Protein AF-A0A6M3JBI2-F1 (afdb_monomer_lite)

Sequence (65 aa):
MKKLIKWLNKKGWTQKNLADELGVSESAVSLWFSGDRKPSSKSALKIENITNGTVSRLSLLYPSE

Organism: NCBI:txid1070528

pLDDT: mean 89.26, std 7.09, range [53.81, 94.5]

Secondary structure (DSSP, 8-state):
-HHHHHHHHHHT--HHHHHHHHTS-HHHHHHHHHTSSPPPHHHHHHHHHHTTTSS-HHHHH----

Radius of gyration: 10.45 Å; chains: 1; bounding box: 24×21×20 Å

InterPro domains:
  IPR001387 Cro/C1-type, helix-turn-helix domain [PF01381] (6-54)
  IPR001387 Cro/C1-type, helix-turn-helix domain [PS50943] (4-58)
  IPR001387 Cro/C1-type, helix-turn-helix domain [SM00530] (3-58)
  IPR001387 Cro/C1-type, helix-turn-helix domain [cd00093] (1-58)
  IPR010982 Lambda repressor-like, DNA-binding domain superfamily [G3DSA:1.10.260.40] (1-60)
  IPR010982 Lambda repressor-like, DNA-binding domain superfamily [SSF47413] (2-58)

Structure (mmCIF, N/CA/C/O backbone):
data_AF-A0A6M3JBI2-F1
#
_entry.id   AF-A0A6M3JBI2-F1
#
loop_
_atom_site.group_PDB
_atom_site.id
_atom_site.type_symbol
_atom_site.label_atom_id
_atom_site.label_alt_id
_atom_site.label_comp_id
_atom_site.label_asym_id
_atom_site.label_entity_id
_atom_site.label_seq_id
_atom_site.pdbx_PDB_ins_code
_atom_site.Cartn_x
_atom_site.Cartn_y
_atom_site.Cartn_z
_atom_site.occupancy
_atom_site.B_iso_or_equiv
_atom_site.auth_seq_id
_atom_site.auth_comp_id
_atom_site.auth_asym_id
_atom_site.auth_atom_id
_atom_site.pdbx_PDB_model_num
ATOM 1 N N . MET A 1 1 ? 7.784 5.682 -2.073 1.00 82.00 1 MET A N 1
ATOM 2 C CA . MET A 1 1 ? 6.594 5.295 -1.264 1.00 82.00 1 MET A CA 1
ATOM 3 C C . MET A 1 1 ? 5.839 6.414 -0.541 1.00 82.00 1 MET A C 1
ATOM 5 O O . MET A 1 1 ? 4.674 6.198 -0.224 1.00 82.00 1 MET A O 1
ATOM 9 N N . LYS A 1 2 ? 6.409 7.606 -0.295 1.00 84.00 2 LYS A N 1
ATOM 10 C CA . LYS A 1 2 ? 5.756 8.667 0.514 1.00 84.00 2 LYS A CA 1
ATOM 11 C C . LYS A 1 2 ? 4.320 9.028 0.078 1.00 84.00 2 LYS A C 1
ATOM 13 O O . LYS A 1 2 ? 3.471 9.267 0.932 1.00 84.00 2 LYS A O 1
ATOM 18 N N . LYS A 1 3 ? 4.023 9.031 -1.230 1.00 88.69 3 LYS A N 1
ATOM 19 C CA . LYS A 1 3 ? 2.665 9.290 -1.759 1.00 88.69 3 LYS A CA 1
ATOM 20 C C . LYS A 1 3 ? 1.651 8.211 -1.356 1.00 88.69 3 LYS A C 1
ATOM 22 O O . LYS A 1 3 ? 0.550 8.552 -0.938 1.00 88.69 3 LYS A O 1
ATOM 27 N N . LEU A 1 4 ? 2.039 6.936 -1.420 1.00 88.94 4 LEU A N 1
ATOM 28 C CA . LEU A 1 4 ? 1.182 5.807 -1.047 1.00 88.94 4 LEU A CA 1
ATOM 29 C C . LEU A 1 4 ? 0.857 5.813 0.447 1.00 88.94 4 LEU A C 1
ATOM 31 O O . LEU A 1 4 ? -0.304 5.682 0.812 1.00 88.94 4 LEU A O 1
ATOM 35 N N . ILE A 1 5 ? 1.854 6.075 1.300 1.00 90.12 5 ILE A N 1
ATOM 36 C CA . ILE A 1 5 ? 1.653 6.228 2.751 1.00 90.12 5 ILE A CA 1
ATOM 37 C C . ILE A 1 5 ? 0.627 7.328 3.043 1.00 90.12 5 ILE A C 1
ATOM 39 O O . ILE A 1 5 ? -0.295 7.129 3.831 1.00 90.12 5 ILE A O 1
ATOM 43 N N . LYS A 1 6 ? 0.763 8.493 2.396 1.00 91.19 6 LYS A N 1
ATOM 44 C CA . LYS A 1 6 ? -0.185 9.602 2.569 1.00 91.19 6 LYS A CA 1
ATOM 45 C C . LYS A 1 6 ? -1.594 9.224 2.120 1.00 91.19 6 LYS A C 1
ATOM 47 O O . LYS A 1 6 ? -2.551 9.586 2.796 1.00 91.19 6 LYS A O 1
ATOM 52 N N . TRP A 1 7 ? -1.723 8.513 1.001 1.00 93.06 7 TRP A N 1
ATOM 53 C CA . TRP A 1 7 ? -3.023 8.062 0.509 1.00 93.06 7 TRP A CA 1
ATOM 54 C C . TRP A 1 7 ? -3.687 7.086 1.487 1.00 93.06 7 TRP A C 1
ATOM 56 O O . TRP A 1 7 ? -4.839 7.301 1.852 1.00 93.06 7 TRP A O 1
ATOM 66 N N . LEU A 1 8 ? -2.940 6.094 1.985 1.00 92.00 8 LEU A N 1
ATOM 67 C CA . LEU A 1 8 ? -3.437 5.131 2.970 1.00 92.00 8 LEU A CA 1
ATOM 68 C C . LEU A 1 8 ? -3.941 5.827 4.238 1.00 92.00 8 LEU A C 1
ATOM 70 O O . LEU A 1 8 ? -5.077 5.601 4.642 1.00 92.00 8 LEU A O 1
ATOM 74 N N . ASN A 1 9 ? -3.156 6.753 4.800 1.00 92.75 9 ASN A N 1
ATOM 75 C CA . ASN A 1 9 ? -3.567 7.519 5.981 1.00 92.75 9 ASN A CA 1
ATOM 76 C C . ASN A 1 9 ? -4.838 8.342 5.730 1.00 92.75 9 ASN A C 1
ATOM 78 O O . ASN A 1 9 ? -5.748 8.325 6.551 1.00 92.75 9 ASN A O 1
ATOM 82 N N . LYS A 1 10 ? -4.943 9.023 4.578 1.00 92.75 10 LYS A N 1
ATOM 83 C CA . LYS A 1 10 ? -6.154 9.785 4.220 1.00 92.75 10 LYS A CA 1
ATOM 84 C C . LYS A 1 10 ? -7.395 8.903 4.087 1.00 92.75 10 LYS A C 1
ATOM 86 O O . LYS A 1 10 ? -8.495 9.366 4.363 1.00 92.75 10 LYS A O 1
ATOM 91 N N . LYS A 1 11 ? -7.225 7.659 3.639 1.00 91.25 11 LYS A N 1
ATOM 92 C CA . LYS A 1 11 ? -8.305 6.675 3.507 1.00 91.25 11 LYS A CA 1
ATOM 93 C C . LYS A 1 11 ? -8.584 5.890 4.792 1.00 91.25 11 LYS A C 1
ATOM 95 O O . LYS A 1 11 ? -9.548 5.133 4.805 1.00 91.25 11 LYS A O 1
ATOM 100 N N . GLY A 1 12 ? -7.770 6.044 5.841 1.00 93.88 12 GLY A N 1
ATOM 101 C CA . GLY A 1 12 ? -7.844 5.215 7.050 1.00 93.88 12 GLY A CA 1
ATOM 102 C C . GLY A 1 12 ? -7.436 3.757 6.812 1.00 93.88 12 GLY A C 1
ATOM 103 O O . GLY A 1 12 ? -7.869 2.868 7.535 1.00 93.88 12 GLY A O 1
ATOM 104 N N . TRP A 1 13 ? -6.646 3.492 5.770 1.00 93.88 13 TRP A N 1
ATOM 105 C CA . TRP A 1 13 ? -6.198 2.150 5.409 1.00 93.88 13 TRP A CA 1
ATOM 106 C C . TRP A 1 13 ? -4.858 1.817 6.055 1.00 93.88 13 TRP A C 1
ATOM 108 O O . TRP A 1 13 ? -3.947 2.645 6.100 1.00 93.88 13 TRP A O 1
ATOM 118 N N . THR A 1 14 ? -4.710 0.567 6.486 1.00 93.50 14 THR A N 1
ATOM 119 C CA . THR A 1 14 ? -3.431 0.030 6.965 1.00 93.50 14 THR A CA 1
ATOM 120 C C . THR A 1 14 ? -2.657 -0.664 5.838 1.00 93.50 14 THR A C 1
ATOM 122 O O . THR A 1 14 ? -3.203 -0.956 4.770 1.00 93.50 14 THR A O 1
ATOM 125 N N . GLN A 1 15 ? -1.376 -0.970 6.074 1.00 91.69 15 GLN A N 1
ATOM 126 C CA . GLN A 1 15 ? -0.587 -1.798 5.149 1.00 91.69 15 GLN A CA 1
ATOM 127 C C . GLN A 1 15 ? -1.217 -3.183 4.952 1.00 91.69 15 GLN A C 1
ATOM 129 O O . GLN A 1 15 ? -1.216 -3.694 3.835 1.00 91.69 15 GLN A O 1
ATOM 134 N N . LYS A 1 16 ? -1.823 -3.743 6.007 1.00 93.56 16 LYS A N 1
ATOM 135 C CA . LYS A 1 16 ? -2.565 -5.004 5.957 1.00 93.56 16 LYS A CA 1
ATOM 136 C C . LYS A 1 16 ? -3.796 -4.922 5.053 1.00 93.56 16 LYS A C 1
ATOM 138 O O . LYS A 1 16 ? -3.988 -5.814 4.240 1.00 93.56 16 LYS A O 1
ATOM 143 N N . ASN A 1 17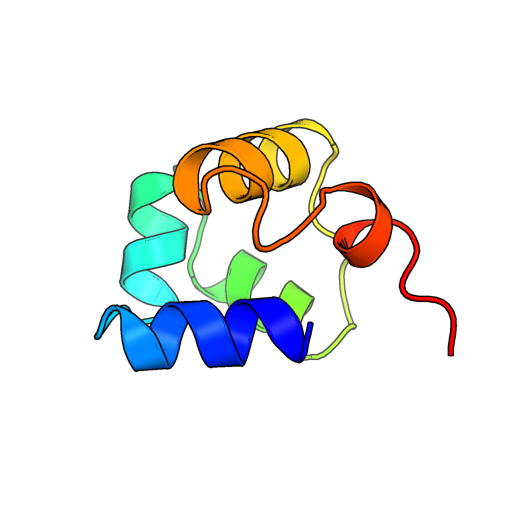 ? -4.586 -3.845 5.133 1.00 94.00 17 ASN A N 1
ATOM 144 C CA . ASN A 1 17 ? -5.727 -3.648 4.224 1.00 94.00 17 ASN A CA 1
ATOM 145 C C . ASN A 1 17 ? -5.273 -3.583 2.765 1.00 94.00 17 ASN A C 1
ATOM 147 O O . ASN A 1 17 ? -5.878 -4.201 1.898 1.00 94.00 17 ASN A O 1
ATOM 151 N N . LEU A 1 18 ? -4.179 -2.863 2.499 1.00 92.88 18 L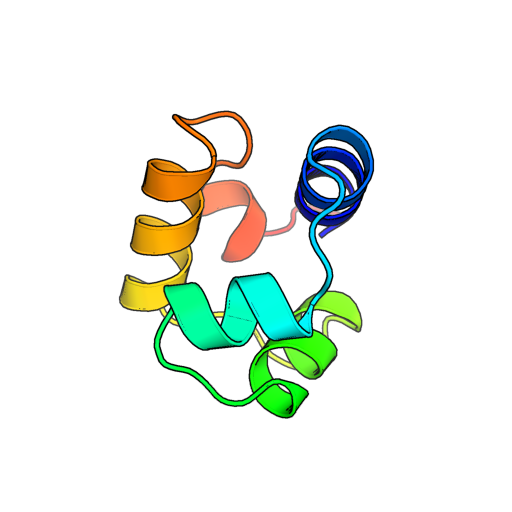EU A N 1
ATOM 152 C CA . LEU A 1 18 ? -3.612 -2.806 1.157 1.00 92.88 18 LEU A CA 1
ATOM 153 C C . LEU A 1 18 ? -3.122 -4.187 0.696 1.00 92.88 18 LEU A C 1
ATOM 155 O O . LEU A 1 18 ? -3.297 -4.537 -0.465 1.00 92.88 18 LEU A O 1
ATOM 159 N N . ALA A 1 19 ? -2.497 -4.961 1.581 1.00 94.06 19 ALA A N 1
ATOM 160 C CA . ALA A 1 19 ? -2.018 -6.301 1.270 1.00 94.06 19 ALA A CA 1
ATOM 161 C C . ALA A 1 19 ? -3.171 -7.246 0.899 1.00 94.06 19 ALA A C 1
ATOM 163 O O . ALA A 1 19 ? -3.100 -7.912 -0.134 1.00 94.06 19 ALA A O 1
ATOM 164 N N . ASP A 1 20 ? -4.242 -7.226 1.695 1.00 94.50 20 ASP A N 1
ATOM 165 C CA . ASP A 1 20 ? -5.467 -8.001 1.487 1.00 94.50 20 ASP A CA 1
ATOM 166 C C . ASP A 1 20 ? -6.122 -7.669 0.137 1.00 94.50 20 ASP A C 1
ATOM 168 O O . ASP A 1 20 ? -6.281 -8.548 -0.709 1.00 94.50 20 ASP A O 1
ATOM 172 N N . GLU A 1 21 ? -6.335 -6.380 -0.144 1.00 92.88 21 GLU A N 1
ATOM 173 C CA . GLU A 1 21 ? -6.911 -5.896 -1.409 1.00 92.88 21 GLU A CA 1
ATOM 174 C C . GLU A 1 21 ? -6.045 -6.271 -2.632 1.00 92.88 21 GLU A C 1
ATOM 176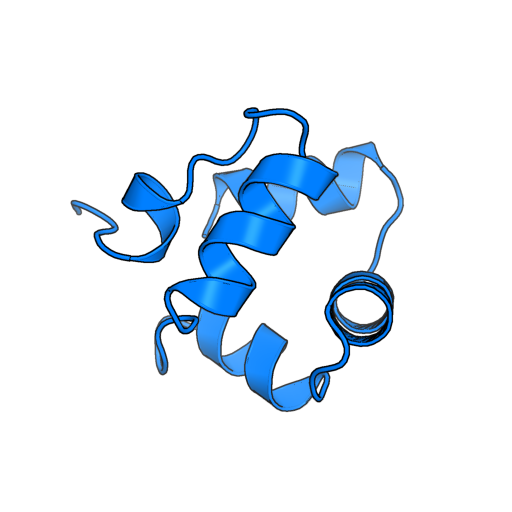 O O . GLU A 1 21 ? -6.513 -6.589 -3.732 1.00 92.88 21 GLU A O 1
ATOM 181 N N . LEU A 1 22 ? -4.723 -6.261 -2.461 1.00 91.62 22 LEU A N 1
ATOM 182 C CA . LEU A 1 22 ? -3.799 -6.653 -3.521 1.00 91.62 22 LEU A CA 1
ATOM 183 C C . LEU A 1 22 ? -3.700 -8.175 -3.690 1.00 91.62 22 LEU A C 1
ATOM 185 O O . LEU A 1 22 ? -3.304 -8.620 -4.778 1.00 91.62 22 LEU A O 1
ATOM 189 N N . GLY A 1 23 ? -4.096 -8.952 -2.680 1.00 93.75 23 GLY A N 1
ATOM 190 C CA . GLY A 1 23 ? -3.901 -10.398 -2.601 1.00 93.75 23 GLY A CA 1
ATOM 191 C C . GLY A 1 23 ? -2.431 -10.773 -2.404 1.00 93.75 23 GLY A C 1
ATOM 192 O O . GLY A 1 23 ? -1.938 -11.702 -3.041 1.00 93.75 23 GLY A O 1
ATOM 193 N N . VAL A 1 24 ? -1.699 -10.000 -1.599 1.00 94.00 24 VAL A N 1
ATOM 194 C CA . VAL A 1 24 ? -0.284 -10.235 -1.267 1.00 94.00 24 VAL A CA 1
ATOM 195 C C . VAL A 1 24 ? -0.095 -10.296 0.245 1.00 94.00 24 VAL A C 1
ATOM 197 O O . VAL A 1 24 ? -0.948 -9.866 1.013 1.00 94.00 24 VAL A O 1
ATOM 200 N N . SER A 1 25 ? 1.050 -10.797 0.697 1.00 94.25 25 SER A N 1
ATOM 201 C CA . SER A 1 25 ? 1.385 -10.798 2.123 1.00 94.25 25 SER A CA 1
ATOM 202 C C . SER A 1 25 ? 1.694 -9.386 2.630 1.00 94.25 25 SER A C 1
ATOM 204 O O . SER A 1 25 ? 2.361 -8.607 1.946 1.00 94.25 25 SER A O 1
ATOM 206 N N . GLU A 1 26 ? 1.302 -9.082 3.868 1.00 93.81 26 GLU A N 1
ATOM 207 C CA . GLU A 1 26 ? 1.627 -7.814 4.541 1.00 93.81 26 GLU A CA 1
ATOM 208 C C . GLU A 1 26 ? 3.137 -7.541 4.560 1.00 93.81 26 GLU A C 1
ATOM 210 O O . GLU A 1 26 ? 3.573 -6.431 4.262 1.00 93.81 26 GLU A O 1
ATOM 215 N N . SER A 1 27 ? 3.955 -8.576 4.779 1.00 94.06 27 SER A N 1
ATOM 216 C CA . SER A 1 27 ? 5.417 -8.478 4.715 1.00 94.06 27 SER A CA 1
ATOM 217 C C . SER A 1 27 ? 5.913 -7.978 3.355 1.00 94.06 27 SER A C 1
ATOM 219 O O . SER A 1 27 ? 6.861 -7.200 3.297 1.00 94.06 27 SER A O 1
ATOM 221 N N . ALA A 1 28 ? 5.262 -8.372 2.253 1.00 93.44 28 ALA A N 1
ATOM 222 C CA . ALA A 1 28 ? 5.62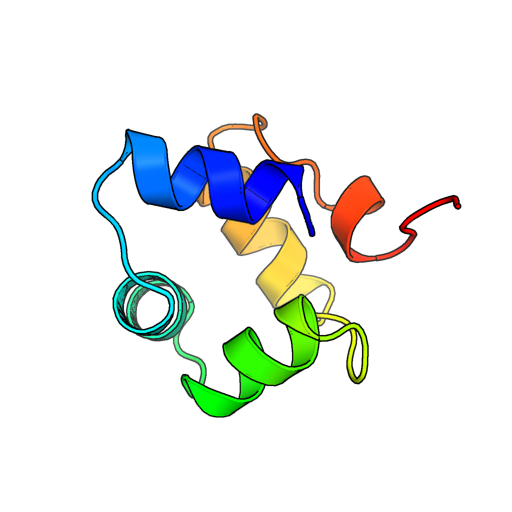4 -7.892 0.922 1.00 93.44 28 ALA A CA 1
ATOM 223 C C . ALA A 1 28 ? 5.369 -6.385 0.800 1.00 93.44 28 ALA A C 1
ATOM 225 O O . ALA A 1 28 ? 6.227 -5.661 0.302 1.00 93.44 28 ALA A O 1
ATOM 226 N N . VAL A 1 29 ? 4.229 -5.912 1.313 1.00 93.38 29 VAL A N 1
ATOM 227 C CA . VAL A 1 29 ? 3.910 -4.481 1.373 1.00 93.38 29 VAL A CA 1
ATOM 228 C C . VAL A 1 29 ? 4.921 -3.748 2.250 1.00 93.38 29 VAL A C 1
ATOM 230 O O . VAL A 1 29 ? 5.467 -2.743 1.812 1.00 93.38 29 VAL A O 1
ATOM 233 N N . SER A 1 30 ? 5.253 -4.267 3.432 1.00 92.19 30 SER A N 1
ATOM 234 C CA . SER A 1 30 ? 6.245 -3.647 4.319 1.00 92.19 30 SER A CA 1
ATOM 235 C C . SER A 1 30 ? 7.609 -3.482 3.636 1.00 92.19 30 SER A C 1
ATOM 237 O O . SER A 1 30 ? 8.196 -2.403 3.699 1.00 92.19 30 SER A O 1
ATOM 239 N N . LEU A 1 31 ? 8.088 -4.500 2.908 1.00 92.12 31 LEU A N 1
ATOM 240 C CA . LEU A 1 31 ? 9.342 -4.420 2.143 1.00 92.12 31 LEU A CA 1
ATOM 241 C C . LEU A 1 31 ? 9.299 -3.340 1.054 1.00 92.12 31 LEU A C 1
ATOM 243 O O . LEU A 1 31 ? 10.308 -2.686 0.794 1.00 92.12 31 LEU A O 1
ATOM 247 N N . TRP A 1 32 ? 8.133 -3.106 0.442 1.00 91.75 32 TRP A N 1
ATOM 248 C CA . TRP A 1 32 ? 7.965 -2.002 -0.504 1.00 91.75 32 TRP A CA 1
ATOM 249 C C . TRP A 1 32 ? 8.110 -0.641 0.167 1.00 91.75 32 TRP A C 1
ATOM 251 O O . TRP A 1 32 ? 8.671 0.278 -0.421 1.00 91.75 32 TRP A O 1
ATOM 261 N N . PHE A 1 33 ? 7.626 -0.497 1.399 1.00 87.31 33 PHE A N 1
ATOM 262 C CA . PHE A 1 33 ? 7.664 0.766 2.135 1.00 87.31 33 PHE A CA 1
ATOM 263 C C . PHE A 1 33 ? 9.059 1.089 2.651 1.00 87.31 33 PHE A C 1
ATOM 265 O O . PHE A 1 33 ? 9.454 2.255 2.594 1.00 87.31 33 PHE A O 1
ATOM 272 N N . SER A 1 34 ? 9.808 0.067 3.061 1.00 87.75 34 SER A N 1
ATOM 273 C CA . SER A 1 34 ? 11.219 0.193 3.427 1.00 87.75 34 SER A CA 1
ATOM 274 C C . SER A 1 34 ? 12.139 0.409 2.220 1.00 87.75 34 SER A C 1
ATOM 276 O O . SER A 1 34 ? 13.284 0.803 2.397 1.00 87.75 34 SER A O 1
ATOM 278 N N . GLY A 1 35 ? 11.655 0.176 0.993 1.00 86.12 35 GLY A N 1
ATOM 279 C CA . GLY A 1 35 ? 12.446 0.296 -0.238 1.00 86.12 35 GLY A CA 1
ATOM 280 C C . GLY A 1 35 ? 13.330 -0.918 -0.539 1.00 86.12 35 GLY A C 1
ATOM 281 O O . GLY A 1 35 ? 13.980 -0.949 -1.579 1.00 86.12 35 GLY A O 1
ATOM 282 N N . ASP A 1 36 ? 13.296 -1.927 0.328 1.00 87.50 36 ASP A N 1
ATOM 283 C CA . ASP A 1 36 ? 14.078 -3.161 0.236 1.00 87.50 36 ASP A CA 1
ATOM 284 C C . ASP A 1 36 ? 13.665 -4.013 -0.976 1.00 87.50 36 ASP A C 1
ATOM 286 O O . ASP A 1 36 ? 14.478 -4.640 -1.653 1.00 87.50 36 ASP A O 1
ATOM 290 N N . ARG A 1 37 ? 12.370 -3.971 -1.319 1.00 88.88 37 ARG A N 1
ATOM 291 C CA . ARG A 1 37 ? 11.817 -4.670 -2.481 1.00 88.88 37 ARG A CA 1
ATOM 292 C C . ARG A 1 37 ? 10.890 -3.769 -3.274 1.00 88.88 37 ARG A C 1
ATOM 294 O O . ARG A 1 37 ? 10.101 -3.025 -2.711 1.00 88.88 37 ARG A O 1
ATOM 301 N N . LYS A 1 38 ? 10.897 -3.894 -4.598 1.00 88.88 38 LYS A N 1
ATOM 302 C CA . LYS A 1 38 ? 9.925 -3.202 -5.457 1.00 88.88 38 LYS A CA 1
ATOM 303 C C . LYS A 1 38 ? 8.663 -4.051 -5.667 1.00 88.88 38 LYS A C 1
ATOM 305 O O . LYS A 1 38 ? 8.771 -5.277 -5.782 1.00 88.88 38 LYS A O 1
ATOM 310 N N . PRO A 1 39 ? 7.468 -3.436 -5.750 1.00 90.75 39 PRO A N 1
ATOM 311 C CA . PRO A 1 39 ? 6.267 -4.148 -6.164 1.00 90.75 39 PRO A CA 1
ATOM 312 C C . PRO A 1 39 ? 6.410 -4.643 -7.604 1.00 90.75 39 PRO A C 1
ATOM 314 O O . PRO A 1 39 ? 7.005 -3.980 -8.451 1.00 90.75 39 PRO A O 1
ATOM 317 N N . SER A 1 40 ? 5.827 -5.800 -7.905 1.00 91.50 40 SER A N 1
ATOM 318 C CA . SER A 1 40 ? 5.742 -6.292 -9.282 1.00 91.50 40 SER A CA 1
ATOM 319 C C . SER A 1 40 ? 4.846 -5.388 -10.131 1.00 91.50 40 SER A C 1
ATOM 321 O O . SER A 1 40 ? 3.933 -4.744 -9.609 1.00 91.50 40 SER A O 1
ATOM 323 N N . SER A 1 41 ? 5.021 -5.406 -11.456 1.00 89.50 41 SER A N 1
ATOM 324 C CA . SER A 1 41 ? 4.212 -4.597 -12.383 1.00 89.50 41 SER A CA 1
ATOM 325 C C . SER A 1 41 ? 2.702 -4.805 -12.205 1.00 89.50 41 SER A C 1
ATOM 327 O O . SER A 1 41 ? 1.941 -3.845 -12.295 1.00 89.50 41 SER A O 1
ATOM 329 N N . LYS A 1 42 ? 2.272 -6.035 -11.878 1.00 91.50 42 LYS A N 1
ATOM 330 C CA . LYS A 1 42 ? 0.872 -6.371 -11.563 1.00 91.50 42 LYS A CA 1
ATOM 331 C C . LYS A 1 42 ? 0.373 -5.653 -10.302 1.00 91.50 42 LYS A C 1
ATOM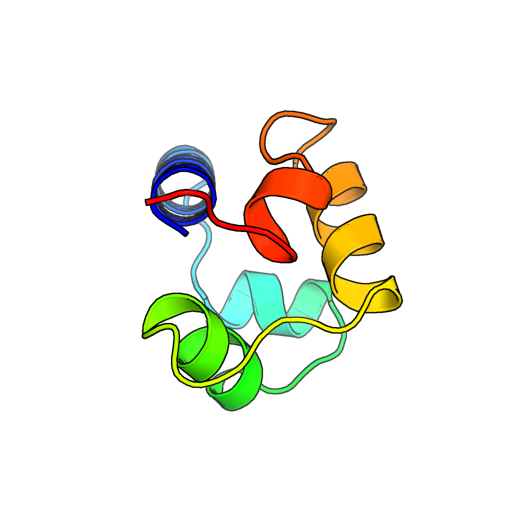 333 O O . LYS A 1 42 ? -0.685 -5.033 -10.333 1.00 91.50 42 LYS A O 1
ATOM 338 N N . SER A 1 43 ? 1.141 -5.699 -9.213 1.00 92.50 43 SER A N 1
ATOM 339 C CA . SER A 1 43 ? 0.792 -5.035 -7.950 1.00 92.50 43 SER A CA 1
ATOM 340 C C . SER A 1 43 ? 0.812 -3.517 -8.095 1.00 92.50 43 SER A C 1
ATOM 342 O O . SER A 1 43 ? -0.108 -2.855 -7.634 1.00 92.50 43 SER A O 1
ATOM 344 N N . ALA A 1 44 ? 1.805 -2.962 -8.794 1.00 92.44 44 ALA A N 1
ATOM 345 C CA . ALA A 1 44 ? 1.880 -1.527 -9.055 1.00 92.44 44 ALA A CA 1
ATOM 346 C C . ALA A 1 44 ? 0.672 -1.023 -9.864 1.00 92.44 44 ALA A C 1
ATOM 348 O O . ALA A 1 44 ? 0.121 0.026 -9.544 1.00 92.44 44 ALA A O 1
ATOM 349 N N . LEU A 1 45 ? 0.224 -1.788 -10.866 1.00 92.69 45 LEU A N 1
ATOM 350 C CA . LEU A 1 45 ? -0.968 -1.461 -11.650 1.00 92.69 45 LEU A CA 1
ATOM 351 C C . LEU A 1 45 ? -2.248 -1.539 -10.806 1.00 92.69 45 LEU A C 1
ATOM 353 O O . LEU A 1 45 ? -3.088 -0.648 -10.891 1.00 92.69 45 LEU A O 1
ATOM 357 N N . LYS A 1 46 ? -2.386 -2.553 -9.943 1.00 93.31 46 LYS A N 1
ATOM 358 C CA . LYS A 1 46 ? -3.505 -2.610 -8.990 1.00 93.31 46 LYS A CA 1
ATOM 359 C C . LYS A 1 46 ? -3.505 -1.415 -8.032 1.00 93.31 46 LYS A C 1
ATOM 361 O O . LYS A 1 46 ? -4.553 -0.818 -7.827 1.00 93.31 46 LYS A O 1
ATOM 366 N N . ILE A 1 47 ? -2.349 -1.041 -7.478 1.00 92.25 47 ILE A N 1
ATOM 367 C CA . ILE A 1 47 ? -2.230 0.122 -6.583 1.00 92.25 47 ILE A CA 1
ATOM 368 C C . ILE A 1 47 ? -2.662 1.402 -7.308 1.00 92.25 47 ILE A C 1
ATOM 370 O O . ILE A 1 47 ? -3.412 2.201 -6.754 1.00 92.25 47 ILE A O 1
ATOM 374 N N . GLU A 1 48 ? -2.234 1.597 -8.554 1.00 93.81 48 GLU A N 1
ATOM 375 C CA . GLU A 1 48 ? -2.654 2.752 -9.353 1.00 93.81 48 GLU A CA 1
ATOM 376 C C . GLU A 1 48 ? -4.176 2.792 -9.549 1.00 93.81 48 GLU A C 1
ATOM 378 O O . GLU A 1 48 ? -4.782 3.845 -9.359 1.00 93.81 48 GLU A O 1
ATOM 383 N N . ASN A 1 49 ? -4.804 1.643 -9.821 1.00 92.75 49 ASN A N 1
ATOM 384 C CA . ASN A 1 49 ? -6.260 1.535 -9.941 1.00 92.75 49 ASN A CA 1
ATOM 385 C C . ASN A 1 49 ? -6.982 1.826 -8.614 1.00 92.75 49 ASN A C 1
ATOM 387 O O . ASN A 1 4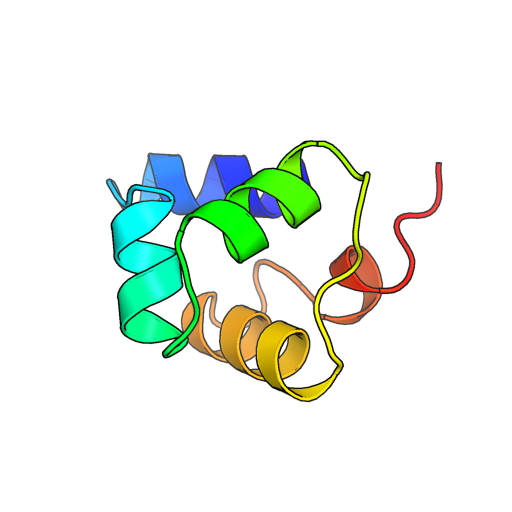9 ? -7.885 2.654 -8.585 1.00 92.75 49 ASN A O 1
ATOM 391 N N . ILE A 1 50 ? -6.550 1.218 -7.502 1.00 90.69 50 ILE A N 1
ATOM 392 C CA . ILE A 1 50 ? -7.143 1.426 -6.164 1.00 90.69 50 ILE A CA 1
ATOM 393 C C . ILE A 1 50 ? -7.046 2.896 -5.745 1.00 90.69 50 ILE A C 1
ATOM 395 O O . ILE A 1 50 ? -7.974 3.470 -5.177 1.00 90.69 50 ILE A O 1
ATOM 399 N N . THR A 1 51 ? -5.910 3.526 -6.042 1.00 90.06 51 THR A N 1
ATOM 400 C CA . THR A 1 51 ? -5.682 4.939 -5.726 1.00 90.06 51 THR A CA 1
ATOM 401 C C . THR A 1 51 ? -6.244 5.896 -6.779 1.00 90.06 51 THR A C 1
ATOM 403 O O . THR A 1 51 ? -6.062 7.111 -6.651 1.00 90.06 51 THR A O 1
ATOM 406 N N . ASN A 1 52 ? -6.930 5.371 -7.799 1.00 89.31 52 ASN A N 1
ATOM 407 C CA . ASN A 1 52 ? -7.533 6.106 -8.907 1.00 89.31 52 ASN A CA 1
ATOM 408 C C . ASN A 1 52 ? -6.550 7.095 -9.570 1.00 89.31 52 ASN A C 1
ATOM 410 O O . ASN A 1 52 ? -6.874 8.258 -9.805 1.00 89.31 52 ASN A O 1
ATOM 414 N N . GLY A 1 53 ? -5.306 6.650 -9.781 1.00 87.81 53 GLY A N 1
ATOM 415 C CA . GLY A 1 53 ? -4.217 7.442 -10.364 1.00 87.81 53 GLY A CA 1
ATOM 416 C C . GLY A 1 53 ? -3.473 8.363 -9.389 1.00 87.81 53 GLY A C 1
ATOM 417 O O . GLY A 1 53 ? -2.455 8.943 -9.762 1.00 87.81 53 GLY A O 1
ATOM 418 N N . THR A 1 54 ? -3.906 8.476 -8.125 1.00 88.25 54 THR A N 1
ATOM 419 C CA . THR A 1 54 ? -3.216 9.317 -7.122 1.00 88.25 54 THR A CA 1
ATOM 420 C C . THR A 1 54 ? -1.776 8.854 -6.892 1.00 88.25 54 THR A C 1
ATOM 422 O O . THR A 1 54 ? -0.863 9.664 -6.697 1.00 88.25 54 THR A O 1
ATOM 425 N N . VAL A 1 55 ? -1.561 7.538 -6.903 1.00 89.12 55 VAL A N 1
ATOM 426 C CA . VAL A 1 55 ? -0.238 6.928 -6.823 1.00 89.12 55 VAL A CA 1
ATOM 427 C C . VAL A 1 55 ? 0.033 6.236 -8.145 1.00 89.12 55 VAL A C 1
ATOM 429 O O . VAL A 1 55 ? -0.430 5.125 -8.379 1.00 89.12 55 VAL A O 1
ATOM 432 N N . SER A 1 56 ? 0.807 6.891 -9.008 1.00 89.69 56 SER A N 1
ATOM 433 C CA . SER A 1 56 ? 1.159 6.280 -10.284 1.00 89.69 56 SER A CA 1
ATOM 434 C C . SER A 1 56 ? 2.120 5.109 -10.094 1.00 89.69 56 SER A C 1
ATOM 436 O O . SER A 1 56 ? 3.092 5.186 -9.330 1.00 89.69 56 SER A O 1
ATOM 438 N N . ARG A 1 57 ? 1.885 4.046 -10.864 1.00 88.06 57 ARG A N 1
ATOM 439 C CA . ARG A 1 57 ? 2.739 2.860 -10.956 1.00 88.06 57 ARG A CA 1
ATOM 440 C C . ARG A 1 57 ? 4.199 3.225 -11.224 1.00 88.06 57 ARG A C 1
ATOM 442 O O . ARG A 1 57 ? 5.090 2.594 -10.659 1.00 88.06 57 ARG A O 1
ATOM 449 N N . LEU A 1 58 ? 4.460 4.231 -12.062 1.00 84.31 58 LEU A N 1
ATOM 450 C CA . LEU A 1 58 ? 5.828 4.636 -12.404 1.00 84.31 58 LEU A CA 1
ATOM 451 C C . LEU A 1 58 ? 6.604 5.085 -11.165 1.00 84.31 58 LEU A C 1
ATOM 453 O O . LEU A 1 58 ? 7.735 4.660 -10.972 1.00 84.31 58 LEU A O 1
ATOM 457 N N . SER A 1 59 ? 5.956 5.828 -10.264 1.00 85.44 59 SER A N 1
ATOM 458 C CA . SER A 1 59 ? 6.559 6.271 -9.001 1.00 85.44 59 SER A CA 1
ATOM 459 C C . SER A 1 59 ? 6.834 5.119 -8.021 1.00 85.44 59 SER A C 1
ATOM 461 O O . SER A 1 59 ? 7.626 5.289 -7.095 1.00 85.44 59 SER A O 1
ATOM 463 N N . LEU A 1 60 ? 6.182 3.963 -8.197 1.00 85.25 60 LEU A N 1
ATOM 464 C CA . LEU A 1 60 ? 6.399 2.757 -7.388 1.00 85.25 60 LEU A CA 1
ATOM 465 C C . LEU A 1 60 ? 7.537 1.884 -7.936 1.00 85.25 60 LEU A C 1
ATOM 467 O O . LEU A 1 60 ? 8.268 1.281 -7.156 1.00 85.25 60 LEU A O 1
ATOM 471 N N . LEU A 1 61 ? 7.676 1.807 -9.263 1.00 84.38 61 LEU A N 1
ATOM 472 C CA . LEU A 1 61 ? 8.708 1.006 -9.937 1.00 84.38 61 LEU A CA 1
ATOM 473 C C . LEU A 1 61 ? 10.046 1.758 -10.046 1.00 84.38 61 LEU A C 1
ATOM 475 O O . LEU A 1 61 ? 11.125 1.175 -9.891 1.00 84.38 61 LEU A O 1
ATOM 479 N N . TYR A 1 62 ? 9.955 3.067 -10.265 1.00 81.00 62 TYR A N 1
ATOM 480 C CA . TYR A 1 62 ? 11.068 3.988 -10.448 1.00 81.00 62 TYR A CA 1
ATOM 481 C C . TYR A 1 62 ? 10.885 5.175 -9.495 1.00 81.00 62 TYR A C 1
ATOM 483 O O . TYR A 1 62 ? 10.463 6.256 -9.910 1.00 81.00 62 TYR A O 1
ATOM 491 N N . PRO A 1 63 ? 11.123 4.985 -8.186 1.00 68.69 63 PRO A N 1
ATOM 492 C CA . PRO A 1 63 ? 11.252 6.120 -7.292 1.00 68.69 63 PRO A CA 1
ATOM 493 C C . PRO A 1 63 ? 12.542 6.858 -7.674 1.00 68.69 63 PRO A C 1
ATOM 495 O O . PRO A 1 63 ? 13.622 6.435 -7.279 1.00 68.69 63 PRO A O 1
ATOM 498 N N . SER A 1 64 ? 12.437 7.896 -8.505 1.00 60.66 64 SER A N 1
ATOM 499 C CA . SER A 1 64 ? 13.530 8.852 -8.691 1.00 60.66 64 SER A CA 1
ATOM 500 C C . SER A 1 64 ? 13.798 9.532 -7.348 1.00 60.66 64 SER A C 1
ATOM 502 O O . SER A 1 64 ? 12.835 9.943 -6.688 1.00 60.66 64 SER A O 1
ATOM 504 N N . GLU A 1 65 ? 15.068 9.549 -6.937 1.00 53.81 65 GLU A N 1
ATOM 505 C CA . GLU A 1 65 ? 15.562 10.195 -5.710 1.00 53.81 65 GLU A CA 1
ATOM 506 C C . GLU A 1 65 ? 15.137 11.665 -5.597 1.00 53.81 65 GLU A C 1
ATOM 508 O O . GLU A 1 65 ? 15.101 12.363 -6.638 1.00 53.81 65 GLU A O 1
#

Foldseek 3Di:
DVQLVVLCVVVVHDLCNLCVQLVHDSVQSVCLVVVVDADDLSSLVSSCVVSVNSRHSCCRRDVDD